Protein AF-A0A9K3HIE2-F1 (afdb_monomer)

pLDDT: mean 70.31, std 12.89, range [39.06, 84.19]

Organism: Helianthus annuus (NCBI:txid4232)

InterPro domains:
  IPR000417 Hydroxyethylthiazole kinase [PF02110] (7-57)
  IPR029056 Ribokinase-like [G3DSA:3.40.1190.20] (1-65)
  IPR029056 Ribokinase-like [SSF53613] (7-54)

Nearest PDB structures (foldseek):
  6jyy-assembly1_A  TM=8.834E-01  e=3.443E-03  Klebsiella pneumoniae
  6k28-assembly1_A  TM=8.397E-01  e=4.813E-03  Klebsiella pneumoniae
  6jyy-assembly1_C  TM=8.189E-01  e=4.501E-03  Klebsiella pneumoniae
  6k28-assembly1_B  TM=8.138E-01  e=4.813E-03  Klebsiella pneumoniae
  3hpd-assembly1_A  TM=9.016E-01  e=5.366E-02  Pyrococcus horikoshii OT3

Foldseek 3Di:
DDDDLVVCLVVVHADEAEQPPPPVLPPSLVVVLVVVVSVHPYYDYDPVRVVSNVCVNVDPPPPDDDD

Structure (mmCIF, N/CA/C/O backbone):
data_AF-A0A9K3HIE2-F1
#
_entry.id   AF-A0A9K3HIE2-F1
#
loop_
_atom_site.group_PDB
_atom_site.id
_atom_site.type_symbol
_atom_site.label_atom_id
_atom_site.label_alt_id
_atom_site.label_comp_id
_atom_site.label_asym_id
_atom_site.label_entity_id
_atom_site.label_seq_id
_atom_site.pdbx_PDB_ins_code
_atom_site.Cartn_x
_atom_site.Cartn_y
_atom_site.Cartn_z
_atom_site.occupancy
_atom_site.B_iso_or_equiv
_atom_site.auth_seq_id
_atom_site.auth_comp_id
_atom_site.auth_asym_id
_atom_site.auth_atom_id
_atom_site.pdbx_PDB_model_num
ATOM 1 N N . MET A 1 1 ? -3.561 18.233 -0.591 1.00 39.06 1 MET A N 1
ATOM 2 C CA . MET A 1 1 ? -3.164 18.270 0.836 1.00 39.06 1 MET A CA 1
ATOM 3 C C . MET A 1 1 ? -2.371 17.007 1.152 1.00 39.06 1 MET A C 1
ATOM 5 O O . MET A 1 1 ? -2.941 15.930 1.079 1.00 39.06 1 MET A O 1
ATOM 9 N N . LYS A 1 2 ? -1.064 17.114 1.433 1.00 44.62 2 LYS A N 1
ATOM 10 C CA . LYS A 1 2 ? -0.239 15.995 1.923 1.00 44.62 2 LYS A CA 1
ATOM 11 C C . LYS A 1 2 ? -0.239 16.053 3.449 1.00 44.62 2 LYS A C 1
ATOM 13 O O . LYS A 1 2 ? 0.489 16.847 4.030 1.00 44.62 2 LYS A O 1
ATOM 18 N N . VAL A 1 3 ? -1.108 15.281 4.086 1.00 55.78 3 VAL A N 1
ATOM 19 C CA . VAL A 1 3 ? -1.091 15.076 5.542 1.00 55.78 3 VAL A CA 1
ATOM 20 C C . VAL A 1 3 ? -0.158 13.912 5.861 1.00 55.78 3 VAL A C 1
ATOM 22 O O . VAL A 1 3 ? -0.135 12.930 5.125 1.00 55.78 3 VAL A O 1
ATOM 25 N N . ALA A 1 4 ? 0.644 14.037 6.921 1.00 65.06 4 ALA A N 1
ATOM 26 C CA . ALA A 1 4 ? 1.601 13.009 7.314 1.00 65.06 4 ALA A CA 1
ATOM 27 C C . ALA A 1 4 ? 0.849 11.760 7.832 1.00 65.06 4 ALA A C 1
ATOM 29 O O . ALA A 1 4 ? 0.178 11.843 8.863 1.00 65.06 4 ALA A O 1
ATOM 30 N N . PRO A 1 5 ? 0.955 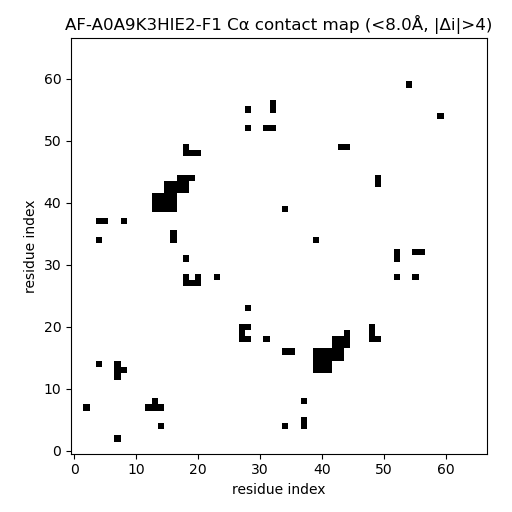10.601 7.161 1.00 64.31 5 PRO A N 1
ATOM 31 C CA . PRO A 1 5 ? 0.140 9.417 7.460 1.00 64.31 5 PRO A CA 1
ATOM 32 C C . PRO A 1 5 ? 0.400 8.820 8.851 1.00 64.31 5 PRO A C 1
ATOM 34 O O . PRO A 1 5 ? -0.492 8.222 9.447 1.00 64.31 5 PRO A O 1
ATOM 37 N N . VAL A 1 6 ? 1.585 9.061 9.422 1.00 65.31 6 VAL A N 1
ATOM 38 C CA . VAL A 1 6 ? 1.930 8.664 10.799 1.00 65.31 6 VAL A CA 1
ATOM 39 C C . VAL A 1 6 ? 0.993 9.307 11.827 1.00 65.31 6 VAL A C 1
ATOM 41 O O . VAL A 1 6 ? 0.524 8.631 12.739 1.00 65.31 6 VAL A O 1
ATOM 44 N N . TRP A 1 7 ? 0.664 10.590 11.654 1.00 66.81 7 TRP A N 1
ATOM 45 C CA . TRP A 1 7 ? -0.218 11.310 12.576 1.00 66.81 7 TRP A CA 1
ATOM 46 C C . TRP A 1 7 ? -1.667 10.825 12.487 1.00 66.81 7 TRP A C 1
ATOM 48 O O . TRP A 1 7 ? -2.348 10.731 13.503 1.00 66.81 7 TRP A O 1
ATOM 58 N N . LEU A 1 8 ? -2.145 10.479 11.289 1.00 67.62 8 LEU A N 1
ATOM 59 C CA . LEU A 1 8 ? -3.510 9.973 11.105 1.00 67.62 8 LEU A CA 1
ATOM 60 C C . LEU A 1 8 ? -3.696 8.603 11.756 1.00 67.62 8 LEU A C 1
ATOM 62 O O . LEU A 1 8 ? -4.707 8.391 12.421 1.00 67.62 8 LEU A O 1
ATOM 66 N N . ASN A 1 9 ? -2.692 7.729 11.664 1.00 63.56 9 ASN A N 1
ATOM 67 C CA . ASN A 1 9 ? -2.696 6.461 12.389 1.00 63.56 9 ASN A CA 1
ATOM 68 C C . ASN A 1 9 ? -2.737 6.639 13.906 1.00 63.56 9 ASN A C 1
ATOM 70 O O . ASN A 1 9 ? -3.508 5.962 14.577 1.00 63.56 9 ASN A O 1
ATOM 74 N N . GLN A 1 10 ? -1.932 7.557 14.448 1.00 68.38 10 GLN A N 1
ATOM 75 C CA . GLN A 1 10 ? -1.923 7.839 15.887 1.00 68.38 10 GLN A CA 1
ATOM 76 C C . GLN A 1 10 ? -3.259 8.410 16.377 1.00 68.38 10 GLN A C 1
ATOM 78 O O . GLN A 1 10 ? -3.677 8.132 17.496 1.00 68.38 10 GLN A O 1
ATOM 83 N N . LEU A 1 11 ? -3.947 9.173 15.528 1.00 74.81 11 LEU A N 1
ATOM 84 C CA . LEU A 1 11 ? -5.269 9.731 15.810 1.00 74.81 11 LEU A CA 1
ATOM 85 C C . LEU A 1 11 ? -6.419 8.753 15.512 1.00 74.81 11 LEU A C 1
ATOM 87 O O . LEU A 1 11 ? -7.579 9.148 15.614 1.00 74.81 11 LEU A O 1
ATOM 91 N N . GLY A 1 12 ? -6.125 7.511 15.102 1.00 68.88 12 GLY A N 1
ATOM 92 C CA . GLY A 1 12 ? -7.132 6.517 14.717 1.00 68.88 12 GLY A CA 1
ATOM 93 C C . GLY A 1 12 ? -7.981 6.928 13.508 1.00 68.88 12 GLY A C 1
ATOM 94 O O . GLY A 1 12 ? -9.080 6.411 13.317 1.00 68.88 12 GLY A O 1
ATOM 95 N N . LYS A 1 13 ? -7.512 7.887 12.701 1.00 71.62 13 LYS A N 1
ATOM 96 C CA . LYS A 1 13 ? -8.252 8.411 11.552 1.00 71.62 13 LYS A CA 1
ATOM 97 C C . LYS A 1 13 ? -7.962 7.587 10.307 1.00 71.62 13 LYS A C 1
ATOM 99 O O . LYS A 1 13 ? -6.819 7.499 9.862 1.00 71.62 13 LYS A O 1
ATOM 104 N N . SER A 1 14 ? -9.024 7.059 9.703 1.00 76.12 14 SER A N 1
ATOM 105 C CA . SER A 1 14 ? -8.963 6.408 8.398 1.00 76.12 14 SER A CA 1
ATOM 106 C C . SER A 1 14 ? -8.432 7.358 7.330 1.00 76.12 14 SER A C 1
ATOM 108 O O . SER A 1 14 ? -8.908 8.486 7.192 1.00 76.12 14 SER A O 1
ATOM 110 N N . TRP A 1 15 ? -7.448 6.897 6.562 1.00 79.75 15 TRP A N 1
ATOM 111 C CA . TRP A 1 15 ? -6.806 7.685 5.517 1.00 79.75 15 TRP A CA 1
ATOM 112 C C . TRP A 1 15 ? -6.617 6.871 4.240 1.00 79.75 15 TRP A C 1
ATOM 114 O O . TRP A 1 15 ? -6.566 5.637 4.261 1.00 79.75 15 TRP A O 1
ATOM 124 N N . VAL A 1 16 ? -6.566 7.592 3.121 1.00 80.38 16 VAL A N 1
ATOM 125 C CA . VAL A 1 16 ? -6.460 7.024 1.777 1.00 80.38 16 VAL A CA 1
ATOM 126 C C . VAL A 1 16 ? -5.029 7.196 1.279 1.00 80.38 16 VAL A C 1
ATOM 128 O O . VAL A 1 16 ? -4.506 8.311 1.285 1.00 80.38 16 VAL A O 1
ATOM 131 N N . LEU A 1 17 ? -4.407 6.104 0.843 1.00 81.75 17 LEU A N 1
ATOM 132 C CA . LEU A 1 17 ? -3.118 6.113 0.162 1.00 81.75 17 LEU A CA 1
ATOM 133 C C . LEU A 1 17 ? -3.343 6.196 -1.350 1.00 81.75 17 LEU A C 1
ATOM 135 O O . LEU A 1 17 ? -3.994 5.322 -1.919 1.00 81.75 17 LEU A O 1
ATOM 139 N N . ASP A 1 18 ? -2.772 7.216 -1.988 1.00 79.94 18 ASP A N 1
ATOM 140 C CA . ASP A 1 18 ? -2.716 7.343 -3.447 1.00 79.94 18 ASP A CA 1
ATOM 141 C C . ASP A 1 18 ? -1.268 7.130 -3.922 1.00 79.94 18 ASP A C 1
ATOM 143 O O . ASP A 1 18 ? -0.434 8.033 -3.780 1.00 79.94 18 ASP A O 1
ATOM 147 N N . PRO A 1 19 ? -0.905 5.916 -4.380 1.00 70.00 19 PRO A N 1
ATOM 148 C CA . PRO A 1 19 ? 0.429 5.611 -4.848 1.00 70.00 19 PRO A CA 1
ATOM 149 C C . PRO A 1 19 ? 0.520 6.002 -6.323 1.00 70.00 19 PRO A C 1
ATOM 151 O O . PRO A 1 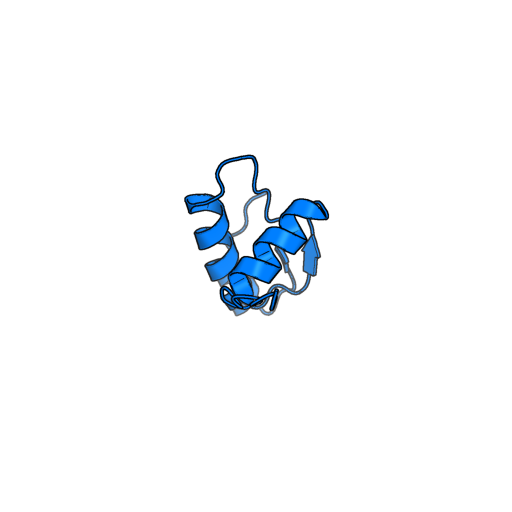19 ? 0.498 5.146 -7.202 1.00 70.00 19 PRO A O 1
ATOM 154 N N . THR A 1 20 ? 0.621 7.301 -6.597 1.00 71.31 20 THR A N 1
ATOM 155 C CA . THR A 1 20 ? 0.991 7.777 -7.933 1.00 71.31 20 THR A CA 1
ATOM 156 C C . THR A 1 20 ? 2.436 7.333 -8.214 1.00 71.31 20 THR A C 1
ATOM 158 O O . THR A 1 20 ? 3.386 7.898 -7.663 1.00 71.31 20 THR A O 1
ATOM 161 N N . ILE A 1 21 ? 2.612 6.310 -9.051 1.00 65.81 21 ILE A N 1
ATOM 162 C CA . ILE A 1 21 ? 3.914 5.747 -9.437 1.00 65.81 21 ILE A CA 1
ATOM 163 C C . ILE A 1 21 ? 4.126 6.090 -10.915 1.00 65.81 21 ILE A C 1
ATOM 165 O O . ILE A 1 21 ? 4.072 5.242 -11.806 1.00 65.81 21 ILE A O 1
ATOM 169 N N . VAL A 1 22 ? 4.346 7.375 -11.199 1.00 55.28 22 VAL A N 1
ATOM 170 C CA . VAL A 1 22 ? 4.618 7.838 -12.567 1.00 55.28 22 VAL A CA 1
ATOM 171 C C . VAL A 1 22 ? 6.076 7.544 -12.902 1.00 55.28 22 VAL A C 1
ATOM 173 O O . VAL A 1 22 ? 6.968 8.282 -12.490 1.00 55.28 22 VAL A O 1
ATOM 176 N N . GLY A 1 23 ? 6.327 6.462 -13.645 1.00 54.75 23 GLY A N 1
ATOM 177 C CA . GLY A 1 23 ? 7.587 6.195 -14.360 1.00 54.75 23 GLY A CA 1
ATOM 178 C C . GLY A 1 23 ? 8.857 5.991 -13.511 1.00 54.75 23 GLY A C 1
ATOM 179 O O . GLY A 1 23 ? 9.853 5.494 -14.026 1.00 54.75 23 GLY A O 1
ATOM 180 N N . ALA A 1 24 ? 8.842 6.313 -12.215 1.00 56.38 24 ALA A N 1
ATOM 181 C CA . ALA A 1 24 ? 9.973 6.233 -11.294 1.00 56.38 24 ALA A CA 1
ATOM 182 C C . ALA A 1 24 ? 9.814 5.036 -10.342 1.00 56.38 24 ALA A C 1
ATOM 184 O O . ALA A 1 24 ? 9.665 5.176 -9.125 1.00 56.38 24 ALA A O 1
ATOM 185 N N . LEU A 1 25 ? 9.859 3.836 -10.926 1.00 64.38 25 LEU A N 1
ATOM 186 C CA . LEU A 1 25 ? 9.529 2.547 -10.301 1.00 64.38 25 LEU A CA 1
ATOM 187 C C . LEU A 1 25 ? 10.367 2.189 -9.048 1.00 64.38 25 LEU A C 1
ATOM 189 O O . LEU A 1 25 ? 10.024 1.265 -8.323 1.00 64.38 25 LEU A O 1
ATOM 193 N N . GLY A 1 26 ? 11.450 2.912 -8.740 1.00 65.19 26 GLY A N 1
ATOM 194 C CA . GLY A 1 26 ? 12.341 2.596 -7.612 1.00 65.19 26 GLY A CA 1
ATOM 195 C C . GLY A 1 26 ? 12.032 3.330 -6.301 1.00 65.19 26 GLY A C 1
ATOM 196 O O . GLY A 1 26 ? 11.811 2.709 -5.261 1.00 65.19 26 GLY A O 1
ATOM 197 N N . PHE A 1 27 ? 12.069 4.665 -6.317 1.00 68.50 27 PHE A N 1
ATOM 198 C CA . PHE A 1 27 ? 11.999 5.470 -5.088 1.00 68.50 27 PHE A CA 1
ATOM 199 C C . PHE A 1 27 ? 10.563 5.642 -4.583 1.00 68.50 27 PHE A C 1
ATOM 201 O O . PHE A 1 27 ? 10.298 5.473 -3.392 1.00 68.50 27 PHE A O 1
ATOM 208 N N . GLN A 1 28 ? 9.629 5.915 -5.498 1.00 74.88 28 GLN A N 1
ATOM 209 C CA . GLN A 1 28 ? 8.212 6.094 -5.167 1.00 74.88 28 GLN A CA 1
ATOM 210 C C . GLN A 1 28 ? 7.595 4.790 -4.655 1.00 74.88 28 GLN A C 1
ATOM 212 O O . GLN A 1 28 ? 6.852 4.807 -3.678 1.00 74.88 28 GLN A O 1
ATOM 217 N N . LEU A 1 29 ? 7.990 3.652 -5.230 1.00 78.00 29 LEU A N 1
ATOM 218 C CA . LEU A 1 29 ? 7.533 2.333 -4.801 1.00 78.00 29 LEU A CA 1
ATOM 219 C C . LEU A 1 29 ? 7.979 2.010 -3.367 1.00 78.00 29 LEU A C 1
ATOM 221 O O 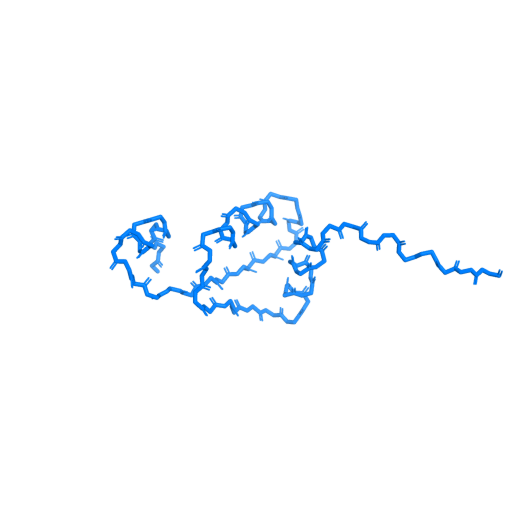. LEU A 1 29 ? 7.155 1.626 -2.543 1.00 78.00 29 LEU A O 1
ATOM 225 N N . LYS A 1 30 ? 9.257 2.243 -3.024 1.00 79.12 30 LYS A N 1
ATOM 226 C CA . LYS A 1 30 ? 9.765 2.050 -1.650 1.00 79.12 30 LYS A CA 1
ATOM 227 C C . LYS A 1 30 ? 9.056 2.945 -0.633 1.00 79.12 30 LYS A C 1
ATOM 229 O O . LYS A 1 30 ? 8.785 2.501 0.480 1.00 79.12 30 LYS A O 1
ATOM 234 N N . ALA A 1 31 ? 8.760 4.193 -0.999 1.00 81.56 31 ALA A N 1
ATOM 235 C CA . ALA A 1 31 ? 7.979 5.087 -0.150 1.00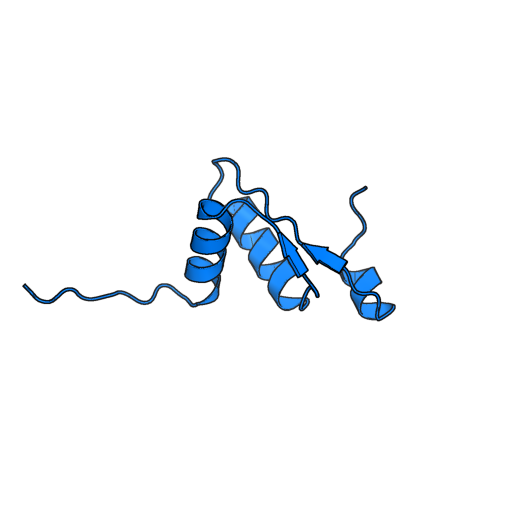 81.56 31 ALA A CA 1
ATOM 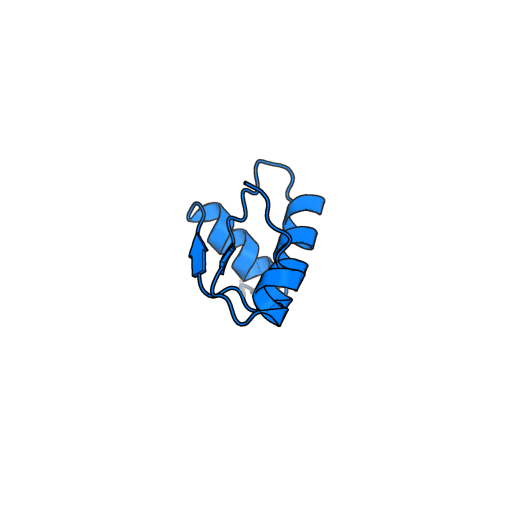236 C C . ALA A 1 31 ? 6.549 4.559 0.051 1.00 81.56 31 ALA A C 1
ATOM 238 O O . ALA A 1 31 ? 6.078 4.510 1.183 1.00 81.56 31 ALA A O 1
ATOM 239 N N . CYS A 1 32 ? 5.888 4.094 -1.013 1.00 80.88 32 CYS A N 1
ATOM 240 C CA . CYS A 1 32 ? 4.542 3.526 -0.929 1.00 80.88 32 CYS A CA 1
ATOM 241 C C . CYS A 1 32 ? 4.498 2.238 -0.096 1.00 80.88 32 CYS A C 1
A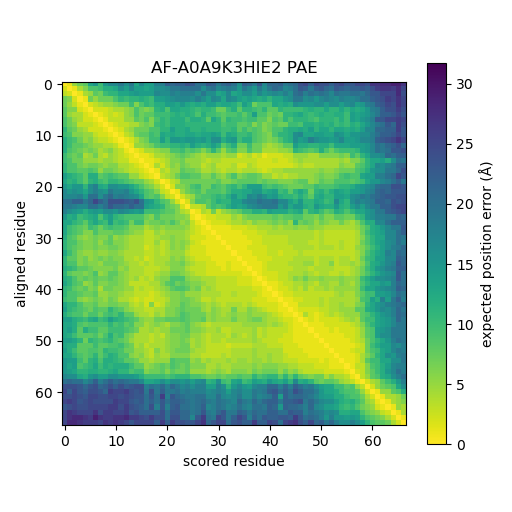TOM 243 O O . CYS A 1 32 ? 3.571 2.068 0.686 1.00 80.88 32 CYS A O 1
ATOM 245 N N . LEU A 1 33 ? 5.513 1.371 -0.190 1.00 81.00 33 LEU A N 1
ATOM 246 C CA . LEU A 1 33 ? 5.617 0.170 0.649 1.00 81.00 33 LEU A CA 1
ATOM 247 C C . LEU A 1 33 ? 5.687 0.523 2.139 1.00 81.00 33 LEU A C 1
ATOM 249 O O . LEU A 1 33 ? 4.911 -0.014 2.923 1.00 81.00 33 LEU A O 1
ATOM 253 N N . LYS A 1 34 ? 6.520 1.503 2.516 1.00 83.12 34 LYS A N 1
ATOM 254 C CA . LYS A 1 34 ? 6.571 2.010 3.901 1.00 83.12 34 LYS A CA 1
ATOM 255 C C . LYS A 1 34 ? 5.232 2.585 4.365 1.00 83.12 34 LYS A C 1
ATOM 257 O O . LYS A 1 34 ? 4.892 2.511 5.540 1.00 83.12 34 LYS A O 1
ATOM 262 N N . LEU A 1 35 ? 4.469 3.183 3.452 1.00 81.31 35 LEU A N 1
ATOM 263 C CA . LEU A 1 35 ? 3.138 3.710 3.749 1.00 81.31 35 LEU A CA 1
ATOM 264 C C . LEU A 1 35 ? 2.077 2.610 3.869 1.00 81.31 35 LEU A C 1
ATOM 266 O O . LEU A 1 35 ? 1.162 2.763 4.671 1.00 81.31 35 LEU A O 1
ATOM 270 N N . ILE A 1 36 ? 2.203 1.500 3.139 1.00 82.31 36 ILE A N 1
ATOM 271 C CA . ILE A 1 36 ? 1.339 0.321 3.303 1.00 82.31 36 ILE A CA 1
ATOM 272 C C . ILE A 1 36 ? 1.545 -0.331 4.671 1.00 82.31 36 ILE A C 1
ATOM 274 O O . ILE A 1 36 ? 0.569 -0.771 5.276 1.00 82.31 36 ILE A O 1
ATOM 278 N N . GLU A 1 37 ? 2.775 -0.358 5.197 1.00 81.88 37 GLU A N 1
ATOM 279 C CA . GLU A 1 37 ? 3.049 -0.872 6.551 1.00 81.88 37 GLU A CA 1
ATOM 280 C C . GLU A 1 37 ? 2.266 -0.110 7.632 1.00 81.88 37 GLU A C 1
ATOM 282 O O . GLU A 1 37 ? 1.903 -0.675 8.664 1.00 81.88 37 GLU A O 1
ATOM 287 N N . LEU A 1 38 ? 1.916 1.153 7.363 1.00 82.25 38 LEU A N 1
ATOM 288 C CA . LEU A 1 38 ? 1.035 1.963 8.201 1.00 82.25 38 LEU A CA 1
ATOM 289 C C . LEU A 1 38 ? -0.458 1.609 8.032 1.00 82.25 38 LEU A C 1
ATOM 291 O O . LEU A 1 38 ? -1.298 2.345 8.527 1.00 82.25 38 LEU A O 1
ATOM 295 N N . LYS A 1 39 ? -0.824 0.507 7.370 1.00 80.44 39 LYS A N 1
ATOM 296 C CA . LYS A 1 39 ? -2.209 0.010 7.244 1.00 80.44 39 LYS A CA 1
ATOM 297 C C . LYS A 1 39 ? -3.227 1.108 6.863 1.00 80.44 39 LYS A C 1
ATOM 299 O O . LYS A 1 39 ? -4.151 1.378 7.636 1.00 80.44 39 LYS A O 1
ATOM 304 N N . PRO A 1 40 ? 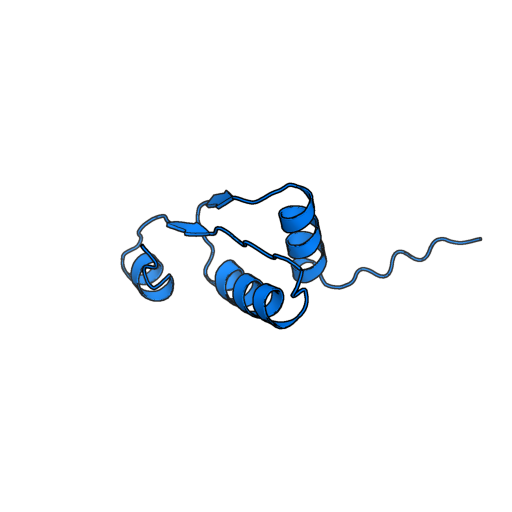-3.083 1.753 5.687 1.00 82.50 40 PRO A N 1
ATOM 305 C CA . PRO A 1 40 ? -4.088 2.691 5.193 1.00 82.50 40 PRO A CA 1
ATOM 306 C C . PRO A 1 40 ? -5.451 2.005 5.080 1.00 82.50 40 PRO A C 1
ATOM 308 O O . PRO A 1 40 ? -5.542 0.818 4.771 1.00 82.50 40 PRO A O 1
ATOM 311 N N . THR A 1 41 ? -6.529 2.757 5.295 1.00 84.19 41 THR A N 1
ATOM 312 C CA . THR A 1 41 ? -7.892 2.208 5.212 1.00 84.19 41 THR A CA 1
ATOM 313 C C . THR A 1 41 ? -8.309 1.953 3.767 1.00 84.19 41 THR A C 1
ATOM 315 O O . THR A 1 41 ? -9.052 1.017 3.492 1.00 84.19 41 THR A O 1
ATOM 318 N N . ILE A 1 42 ? -7.839 2.787 2.837 1.00 81.88 42 ILE A N 1
ATOM 319 C CA . ILE A 1 42 ? -8.150 2.679 1.410 1.00 81.88 42 ILE A CA 1
ATOM 320 C C . ILE A 1 42 ? -6.868 2.940 0.619 1.00 81.88 42 ILE A C 1
ATOM 322 O O . ILE A 1 42 ? -6.131 3.872 0.935 1.00 81.88 42 ILE A O 1
ATOM 326 N N . VAL A 1 43 ? -6.616 2.155 -0.428 1.00 82.38 43 VAL A N 1
ATOM 327 C CA . VAL A 1 43 ? -5.557 2.418 -1.414 1.00 82.38 43 VAL A CA 1
ATOM 328 C C . VAL A 1 43 ? -6.225 2.681 -2.760 1.00 82.38 43 VAL A C 1
ATOM 330 O O . VAL A 1 43 ? -7.035 1.872 -3.208 1.00 82.38 43 VAL A O 1
ATOM 333 N N . ARG A 1 44 ? -5.925 3.814 -3.398 1.00 81.44 44 ARG A N 1
ATOM 334 C CA . ARG A 1 44 ? -6.518 4.222 -4.679 1.00 81.44 44 ARG A CA 1
ATOM 335 C C . ARG A 1 44 ? -5.414 4.565 -5.669 1.00 81.44 44 ARG A C 1
ATOM 337 O O . ARG A 1 44 ? -4.564 5.367 -5.344 1.00 81.44 44 ARG A O 1
ATOM 344 N N . GLY A 1 45 ? -5.447 3.993 -6.863 1.00 79.94 45 GLY A N 1
ATOM 345 C CA . GLY A 1 45 ? -4.488 4.269 -7.933 1.00 79.94 45 GLY A CA 1
ATOM 346 C C . GLY A 1 45 ? -4.964 3.638 -9.236 1.00 79.94 45 GLY A C 1
ATOM 347 O O . GLY A 1 45 ? -6.010 2.981 -9.261 1.00 79.94 45 GLY A O 1
ATOM 348 N N . ASN A 1 46 ? -4.220 3.825 -10.321 1.00 84.06 46 ASN A N 1
ATOM 349 C CA . ASN A 1 46 ? -4.498 3.140 -11.579 1.00 84.06 46 ASN A CA 1
ATOM 350 C C . ASN A 1 46 ? -4.232 1.628 -11.438 1.00 84.06 46 ASN A C 1
ATOM 352 O O . ASN A 1 46 ? -3.409 1.203 -10.627 1.00 84.06 46 ASN A O 1
ATOM 356 N N . GLY A 1 47 ? -4.900 0.792 -12.237 1.00 79.00 47 GLY A N 1
ATOM 357 C CA . GLY A 1 47 ? -4.783 -0.667 -12.144 1.00 79.00 47 GLY A CA 1
ATOM 358 C C . GLY A 1 47 ? -3.336 -1.159 -12.271 1.00 79.00 47 GLY A C 1
ATOM 359 O O . GLY A 1 47 ? -2.904 -2.010 -11.497 1.00 79.00 47 GLY A O 1
ATOM 360 N N . SER A 1 48 ? -2.555 -0.564 -13.177 1.00 80.00 48 SER A N 1
ATOM 361 C CA . SER A 1 48 ? -1.124 -0.859 -13.339 1.00 80.00 48 SER A CA 1
ATOM 362 C C . SER A 1 48 ? -0.290 -0.513 -12.097 1.00 80.00 48 SER A C 1
ATOM 364 O O . SER A 1 48 ? 0.619 -1.263 -11.746 1.00 80.00 48 SER A O 1
ATOM 366 N N . GLU A 1 49 ? -0.614 0.576 -11.398 1.00 81.12 49 GLU A N 1
ATOM 367 C CA . GLU A 1 49 ? 0.075 1.013 -10.176 1.00 81.12 49 GLU A CA 1
ATOM 368 C C . GLU A 1 49 ? -0.259 0.099 -8.994 1.00 81.12 49 GLU A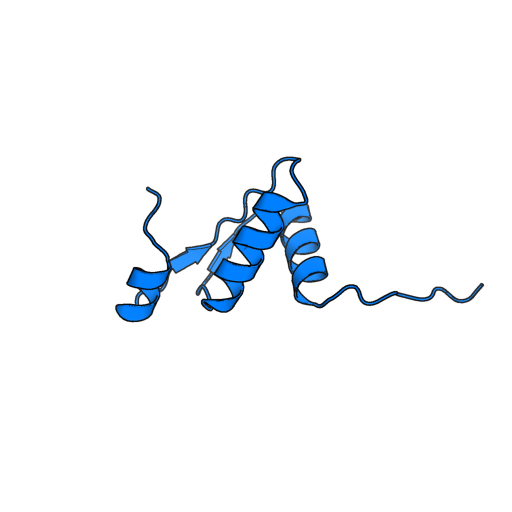 C 1
ATOM 370 O O . GLU A 1 49 ? 0.638 -0.311 -8.259 1.00 81.12 49 GLU A O 1
ATOM 3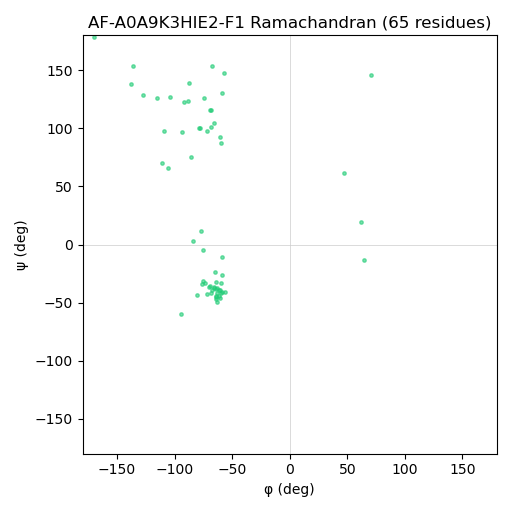75 N N . ILE A 1 50 ? -1.535 -0.280 -8.847 1.00 81.75 50 ILE A N 1
ATOM 376 C CA . ILE A 1 50 ? -1.983 -1.217 -7.809 1.00 81.75 50 ILE A CA 1
ATOM 377 C C . ILE A 1 50 ? -1.338 -2.593 -8.002 1.00 81.75 50 ILE A C 1
ATOM 379 O O . ILE A 1 50 ? -0.873 -3.186 -7.029 1.00 81.75 50 ILE A O 1
ATOM 383 N N . ILE A 1 51 ? -1.245 -3.084 -9.243 1.00 80.81 51 ILE A N 1
ATOM 384 C CA . ILE A 1 51 ? -0.563 -4.348 -9.555 1.00 80.81 51 ILE A CA 1
ATOM 385 C C . ILE A 1 51 ? 0.927 -4.250 -9.218 1.00 80.81 51 ILE A C 1
ATOM 387 O O . ILE A 1 51 ? 1.437 -5.105 -8.498 1.00 80.81 51 ILE A O 1
ATOM 391 N N . ALA A 1 52 ? 1.622 -3.201 -9.671 1.00 80.62 52 ALA A N 1
ATOM 392 C CA . ALA A 1 52 ? 3.044 -3.013 -9.381 1.00 80.62 52 ALA A CA 1
ATOM 393 C C . ALA A 1 52 ? 3.319 -2.945 -7.869 1.00 80.62 52 ALA A C 1
ATOM 395 O O . ALA A 1 52 ? 4.267 -3.556 -7.374 1.00 80.62 52 ALA A O 1
ATOM 396 N N . LEU A 1 53 ? 2.458 -2.250 -7.124 1.00 79.69 53 LEU A N 1
ATOM 397 C CA . LEU A 1 53 ? 2.542 -2.131 -5.674 1.00 79.69 53 LEU A CA 1
ATOM 398 C C . LEU A 1 53 ? 2.242 -3.456 -4.959 1.00 79.69 53 LEU A C 1
ATOM 400 O O . LEU A 1 53 ? 2.956 -3.818 -4.028 1.00 79.69 53 LEU A O 1
ATOM 404 N N . SER A 1 54 ? 1.235 -4.204 -5.415 1.00 81.19 54 SER A N 1
ATOM 405 C CA . SER A 1 54 ? 0.893 -5.530 -4.888 1.00 81.19 54 SER A CA 1
ATOM 406 C C . SER A 1 54 ? 2.016 -6.540 -5.135 1.00 81.19 54 SER A C 1
ATOM 408 O O . SER A 1 54 ? 2.436 -7.221 -4.203 1.00 81.19 54 SER A O 1
ATOM 410 N N . MET A 1 55 ? 2.582 -6.573 -6.346 1.00 78.88 55 MET A N 1
ATOM 411 C CA . MET A 1 55 ? 3.731 -7.420 -6.687 1.00 78.88 55 MET A CA 1
ATOM 412 C C . MET A 1 55 ? 4.966 -7.073 -5.851 1.00 78.88 55 MET A C 1
ATOM 414 O O . MET A 1 55 ? 5.692 -7.964 -5.414 1.00 78.88 55 MET A O 1
ATOM 418 N N . ALA A 1 56 ? 5.201 -5.784 -5.600 1.00 77.69 56 ALA A N 1
ATOM 419 C CA . ALA A 1 56 ? 6.292 -5.336 -4.745 1.00 77.69 56 ALA A CA 1
ATOM 420 C C . ALA A 1 56 ? 6.060 -5.683 -3.266 1.00 77.69 56 ALA A C 1
ATOM 422 O O . ALA A 1 56 ? 7.011 -6.014 -2.560 1.00 77.69 56 ALA A O 1
ATOM 423 N N . SER A 1 57 ? 4.807 -5.632 -2.804 1.00 74.62 57 SER A N 1
ATOM 424 C CA . SER A 1 57 ? 4.428 -5.943 -1.423 1.00 74.62 57 SER A CA 1
ATOM 425 C C . SER A 1 57 ? 4.410 -7.441 -1.126 1.00 74.62 57 SER A C 1
ATOM 427 O O . SER A 1 57 ? 4.723 -7.830 -0.006 1.00 74.62 57 SER A O 1
ATOM 429 N N . LEU A 1 58 ? 4.045 -8.285 -2.096 1.00 70.38 58 LEU A N 1
ATOM 430 C CA . LEU A 1 58 ? 4.005 -9.745 -1.940 1.00 70.38 58 LEU A CA 1
ATOM 431 C C . LEU A 1 58 ? 5.403 -10.386 -1.952 1.00 70.38 58 LEU A C 1
ATOM 433 O O . LEU A 1 58 ? 5.533 -11.587 -1.727 1.00 70.38 58 LEU A O 1
ATOM 437 N N . GLY A 1 59 ? 6.453 -9.594 -2.195 1.00 59.97 59 GLY A N 1
ATOM 438 C CA . GLY A 1 59 ? 7.780 -10.109 -2.499 1.00 59.97 59 GLY A CA 1
ATOM 439 C C . GLY A 1 59 ? 7.787 -10.751 -3.885 1.00 59.97 59 GLY A C 1
ATOM 440 O O . GLY A 1 59 ? 6.793 -11.317 -4.337 1.00 59.97 59 GLY A O 1
ATOM 441 N N . SER A 1 60 ? 8.909 -10.640 -4.595 1.00 52.31 60 SER A N 1
ATOM 442 C CA . SER A 1 60 ? 9.075 -11.195 -5.941 1.00 52.31 60 SER A CA 1
ATOM 443 C C . SER A 1 60 ? 8.878 -12.716 -5.921 1.00 52.31 60 SER A C 1
ATOM 445 O O . SER A 1 60 ? 9.824 -13.485 -5.748 1.00 52.31 60 SER A O 1
ATOM 447 N N . THR A 1 61 ? 7.632 -13.170 -6.054 1.00 46.81 61 THR A N 1
ATOM 448 C CA . THR A 1 61 ? 7.323 -14.579 -6.250 1.00 46.81 61 THR A CA 1
ATOM 449 C C . THR A 1 61 ? 7.767 -14.885 -7.663 1.00 46.81 61 THR A C 1
ATOM 451 O O . THR A 1 61 ? 7.093 -14.561 -8.638 1.00 46.81 61 THR A O 1
ATOM 454 N N . LYS A 1 62 ? 8.971 -15.446 -7.773 1.00 45.62 62 LYS A N 1
ATOM 455 C CA . LYS A 1 62 ? 9.531 -15.950 -9.021 1.00 45.62 62 LYS A CA 1
ATOM 456 C C . LYS A 1 62 ? 8.608 -17.059 -9.525 1.00 45.62 62 LYS A C 1
ATOM 458 O O . LYS A 1 62 ? 8.763 -18.215 -9.137 1.00 45.62 62 LYS A O 1
ATOM 463 N N . ILE A 1 63 ? 7.637 -16.710 -10.368 1.00 52.56 63 ILE A N 1
ATOM 464 C CA . ILE A 1 63 ? 6.810 -17.692 -11.067 1.00 52.56 63 ILE A CA 1
ATOM 465 C C . ILE A 1 63 ? 7.736 -18.390 -12.057 1.00 52.56 63 ILE A C 1
ATOM 467 O O . ILE A 1 63 ? 8.113 -17.840 -13.091 1.00 52.56 63 ILE A O 1
ATOM 471 N N . ARG A 1 64 ? 8.179 -19.593 -11.692 1.00 40.94 64 ARG A N 1
ATOM 472 C CA . ARG A 1 64 ? 8.925 -20.459 -12.596 1.00 40.94 64 ARG A CA 1
ATOM 473 C C . ARG A 1 64 ? 7.904 -21.100 -13.530 1.00 40.94 64 ARG A C 1
ATOM 475 O O . ARG A 1 64 ? 7.229 -22.048 -13.142 1.00 40.94 64 ARG A O 1
ATOM 482 N N . VAL A 1 65 ? 7.781 -20.562 -14.737 1.00 43.50 65 VAL A N 1
ATOM 483 C CA . VAL A 1 65 ? 7.121 -21.268 -15.836 1.00 43.50 65 VAL A CA 1
ATOM 484 C C . VAL A 1 65 ? 8.048 -22.419 -16.214 1.00 43.50 65 VAL A C 1
ATOM 486 O O . VAL A 1 65 ? 9.205 -22.191 -16.569 1.00 43.50 65 VAL A O 1
ATOM 489 N N . TRP A 1 66 ? 7.583 -23.649 -16.022 1.00 43.25 66 TRP A N 1
ATOM 490 C CA . TRP A 1 66 ? 8.270 -24.821 -16.549 1.00 43.25 66 TRP A CA 1
ATOM 491 C C . TRP A 1 66 ? 8.017 -24.861 -18.057 1.00 43.25 66 TRP A C 1
ATOM 493 O O . TRP A 1 66 ? 6.868 -24.744 -18.485 1.00 43.25 66 TRP A O 1
ATOM 503 N N . SER A 1 67 ? 9.106 -24.939 -18.826 1.00 51.28 67 SER A N 1
ATOM 504 C CA . SER A 1 67 ? 9.081 -25.291 -20.247 1.00 51.28 67 SER A CA 1
ATOM 505 C C . SER A 1 67 ? 9.065 -26.801 -20.412 1.00 51.28 67 SER A C 1
ATOM 507 O O . SER A 1 67 ? 9.573 -27.493 -19.500 1.00 51.28 67 SER A O 1
#

Radius of gyration: 13.91 Å; Cα contacts (8 Å, |Δi|>4): 56; chains: 1; bounding box: 21×44×36 Å

Solvent-accessible surface area (backbone atoms only — not comparable to full-atom values): 4335 Å² total; per-residue (Å²): 136,91,75,66,65,69,58,34,55,76,69,71,46,82,42,74,44,67,57,80,63,78,91,47,77,64,66,51,46,56,53,44,52,60,50,51,76,63,61,53,70,40,80,50,63,56,72,72,42,49,50,54,50,49,48,62,71,71,44,86,74,78,79,76,79,81,129

Sequence (67 aa):
MKVAPVWLNQLGKSWVLDPTIVGALGFQLKACLKLIELKPTIVRGNGSEIIALSMASLGSTKIRVWS

Mean predicted aligned error: 9.83 Å

Secondary structure (DSSP, 8-state):
----HHHHHHTT---EE-----S-TTHHHHHHHHHHHT--SEE---HHHHHHHHHHHS---------